Protein AF-A0AA88YDP8-F1 (afdb_monomer_lite)

Sequence (124 aa):
MATCLLRDKLFFCREWTFSKINHCLESRPSSKTCGALIMGGPGCGKTAVCSELVWPTASQGKQKSLRKRLLSYHFCQAHDLESLSLSNFVLRLVDQLSRSDLITGYEDKINTPELRKLRPSRRD

Foldseek 3Di:
DDDDPLALPDDDDVLVVLVVQVVVCVCCVVDPDNHDDDDDDPPPCPVVLVNCLCHPNDPDGSSVVSNLVDQADADQDPPDVLSVDPLSVVVRSLVSNLVRPVDPCSVVVCPPPVNVVVPPDPPD

Organism: Pinctada imbricata (NCBI:txid66713)

Radius of gyration: 16.62 Å; chains: 1; bounding box: 43×32×37 Å

InterPro domains:
  IPR027417 P-loop containing nucleoside triphosphate hydrolase [G3DSA:3.40.50.300] (11-118)
  IPR056884 Nephrocystin 3-like, N-terminal [PF24883] (30-101)

Structure (mmCIF, N/CA/C/O backbone):
data_AF-A0AA88YDP8-F1
#
_entry.id   AF-A0AA88YDP8-F1
#
loop_
_atom_site.group_PDB
_atom_site.id
_atom_site.type_symbol
_atom_site.label_atom_id
_atom_site.label_alt_id
_atom_site.label_comp_id
_atom_site.label_asym_id
_atom_site.label_entity_id
_atom_site.label_seq_id
_atom_site.pdbx_PDB_ins_code
_atom_site.Cartn_x
_atom_site.Cartn_y
_atom_site.Cartn_z
_atom_site.occupancy
_atom_site.B_iso_or_equiv
_atom_site.auth_seq_id
_atom_site.auth_comp_id
_atom_site.auth_asym_id
_atom_site.auth_atom_id
_atom_site.pdbx_PDB_model_num
ATOM 1 N N . MET A 1 1 ? -11.124 -8.153 -2.810 1.00 53.44 1 MET A N 1
ATOM 2 C CA . MET A 1 1 ? -10.073 -7.145 -2.521 1.00 53.44 1 MET A CA 1
ATOM 3 C C . MET A 1 1 ? -9.593 -6.593 -3.854 1.00 53.44 1 MET A C 1
ATOM 5 O O . MET A 1 1 ? -9.329 -7.408 -4.724 1.00 53.44 1 MET A O 1
ATOM 9 N N . ALA A 1 2 ? -9.511 -5.270 -4.050 1.00 57.22 2 ALA A N 1
ATOM 10 C CA . ALA A 1 2 ? -8.970 -4.716 -5.300 1.00 57.22 2 ALA A CA 1
ATOM 11 C C . ALA A 1 2 ? -7.492 -5.102 -5.432 1.00 57.22 2 ALA A C 1
ATOM 13 O O . ALA A 1 2 ? -6.638 -4.599 -4.700 1.00 57.22 2 ALA A O 1
ATOM 14 N N . THR A 1 3 ? -7.194 -6.018 -6.345 1.00 70.81 3 THR A N 1
ATOM 15 C CA . THR A 1 3 ? -5.831 -6.440 -6.663 1.00 70.81 3 THR A CA 1
ATOM 16 C C . THR A 1 3 ? -5.239 -5.479 -7.682 1.00 70.81 3 THR A C 1
ATOM 18 O O . THR A 1 3 ? -5.819 -5.279 -8.745 1.00 70.81 3 THR A O 1
ATOM 21 N N . CYS A 1 4 ? -4.093 -4.869 -7.379 1.00 80.81 4 CYS A N 1
ATOM 22 C CA . CYS A 1 4 ? -3.359 -4.089 -8.373 1.00 80.81 4 CYS A CA 1
ATOM 23 C C . CYS A 1 4 ? -2.751 -5.038 -9.416 1.00 80.81 4 CYS A C 1
ATOM 25 O O . CYS A 1 4 ? -2.157 -6.047 -9.042 1.00 80.81 4 CYS A O 1
ATOM 27 N N . LEU A 1 5 ? -2.819 -4.692 -10.706 1.00 86.00 5 LEU A N 1
ATOM 28 C CA . LEU A 1 5 ? -2.184 -5.462 -11.793 1.00 86.00 5 LEU A CA 1
ATOM 29 C C . LEU A 1 5 ? -0.654 -5.582 -11.647 1.00 86.00 5 LEU A C 1
ATOM 31 O O . LEU A 1 5 ? -0.026 -6.430 -12.275 1.00 86.00 5 LEU A O 1
ATOM 35 N N . LEU A 1 6 ? -0.053 -4.716 -10.827 1.00 89.94 6 LEU A N 1
ATOM 36 C CA . LEU A 1 6 ? 1.380 -4.687 -10.534 1.00 89.94 6 LEU A CA 1
ATOM 37 C C . LEU A 1 6 ? 1.756 -5.503 -9.292 1.00 89.94 6 LEU A C 1
ATOM 39 O O . LEU A 1 6 ? 2.909 -5.463 -8.864 1.00 89.94 6 LEU A O 1
ATOM 43 N N . ARG A 1 7 ? 0.803 -6.216 -8.687 1.00 90.00 7 ARG A N 1
ATOM 44 C CA . ARG A 1 7 ? 1.095 -7.114 -7.574 1.00 90.00 7 ARG A CA 1
ATOM 45 C C . ARG A 1 7 ? 2.074 -8.200 -8.034 1.00 90.00 7 ARG A C 1
ATOM 47 O O . ARG A 1 7 ? 1.959 -8.710 -9.146 1.00 90.00 7 ARG A O 1
ATOM 54 N N . ASP A 1 8 ? 3.050 -8.499 -7.181 1.00 88.38 8 ASP A N 1
ATOM 55 C CA . ASP A 1 8 ? 4.107 -9.496 -7.405 1.00 88.38 8 ASP A CA 1
ATOM 56 C C . ASP A 1 8 ? 5.013 -9.210 -8.625 1.00 88.38 8 ASP A C 1
ATOM 58 O O . ASP A 1 8 ? 5.821 -10.049 -9.028 1.00 88.38 8 ASP A O 1
ATOM 62 N N . LYS A 1 9 ? 4.924 -8.010 -9.217 1.00 91.62 9 LYS A N 1
ATOM 63 C CA . LYS A 1 9 ? 5.871 -7.547 -10.236 1.00 91.62 9 LYS A CA 1
ATOM 64 C C . LYS A 1 9 ? 7.096 -6.952 -9.558 1.00 91.62 9 LYS A C 1
ATOM 66 O O . LYS A 1 9 ? 6.965 -6.120 -8.667 1.00 91.62 9 LYS A O 1
ATOM 71 N N . LEU A 1 10 ? 8.278 -7.354 -10.023 1.00 91.44 10 LEU A N 1
ATOM 72 C CA . LEU A 1 10 ? 9.544 -6.852 -9.498 1.00 91.44 10 LEU A CA 1
ATOM 73 C C . LEU A 1 10 ? 9.641 -5.328 -9.653 1.00 91.44 10 LEU A C 1
ATOM 75 O O . LEU A 1 10 ? 9.286 -4.769 -10.696 1.00 91.44 10 LEU A O 1
ATOM 79 N N . PHE A 1 11 ? 10.153 -4.673 -8.615 1.00 92.31 11 PHE A N 1
ATOM 80 C CA . PHE A 1 11 ? 10.351 -3.230 -8.559 1.00 92.31 11 PHE A CA 1
ATOM 81 C C . PHE A 1 1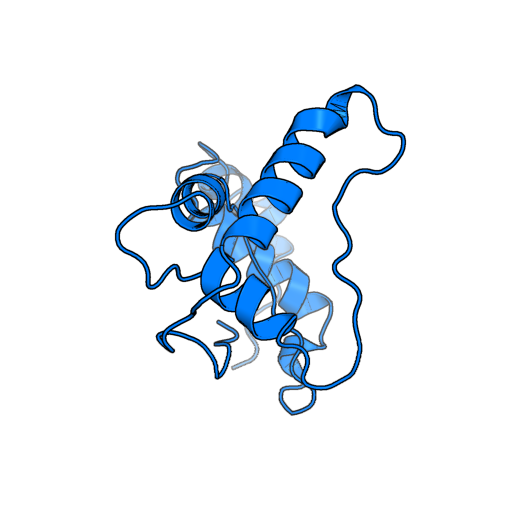1 ? 11.839 -2.906 -8.388 1.00 92.31 11 PHE A C 1
ATOM 83 O O . PHE A 1 11 ? 12.497 -3.468 -7.518 1.00 92.31 11 PHE A O 1
ATOM 90 N N . PHE A 1 12 ? 12.372 -1.987 -9.201 1.00 89.81 12 PHE A N 1
ATOM 91 C CA . PHE A 1 12 ? 13.812 -1.716 -9.266 1.00 89.81 12 PHE A CA 1
ATOM 92 C C . PHE A 1 12 ? 14.152 -0.219 -9.263 1.00 89.81 12 PHE A C 1
ATOM 94 O O . PHE A 1 12 ? 13.381 0.613 -9.754 1.00 89.81 12 PHE A O 1
ATOM 101 N N . CYS A 1 13 ? 15.363 0.098 -8.791 1.00 86.06 13 CYS A N 1
ATOM 102 C CA . CYS A 1 13 ? 16.105 1.351 -9.015 1.00 86.06 13 CYS A CA 1
ATOM 103 C C . CYS A 1 13 ? 15.472 2.627 -8.432 1.00 86.06 13 CYS A C 1
ATOM 105 O O . CYS A 1 13 ? 15.863 3.745 -8.783 1.00 86.06 13 CYS A O 1
ATOM 107 N N . ARG A 1 14 ? 14.457 2.500 -7.577 1.00 91.56 14 ARG A N 1
ATOM 108 C CA . ARG A 1 14 ? 13.696 3.634 -7.022 1.00 91.56 14 ARG A CA 1
ATOM 109 C C . ARG A 1 14 ? 13.531 3.565 -5.514 1.00 91.56 14 ARG A C 1
ATOM 111 O O . ARG A 1 14 ? 12.645 4.209 -4.951 1.00 91.56 14 ARG A O 1
ATOM 118 N N . GLU A 1 15 ? 14.421 2.838 -4.856 1.00 88.81 15 GLU A N 1
ATOM 119 C CA . GLU A 1 15 ? 14.438 2.596 -3.416 1.00 88.81 15 GLU A CA 1
ATOM 120 C C . GLU A 1 15 ? 14.518 3.910 -2.622 1.00 88.81 15 GLU A C 1
ATOM 122 O O . GLU A 1 15 ? 13.900 4.045 -1.564 1.00 88.81 15 GLU A O 1
ATOM 127 N N . TRP A 1 16 ? 15.193 4.924 -3.181 1.00 92.88 16 TRP A N 1
ATOM 128 C CA . TRP A 1 16 ? 15.256 6.282 -2.625 1.00 92.88 16 TRP A CA 1
ATOM 129 C C . TRP A 1 16 ? 13.868 6.887 -2.361 1.00 92.88 16 TRP A C 1
ATOM 131 O O . TRP A 1 16 ? 13.707 7.688 -1.436 1.00 92.88 16 TRP A O 1
ATOM 141 N N . THR A 1 17 ? 12.855 6.498 -3.142 1.00 95.06 17 THR A N 1
ATOM 142 C CA . THR A 1 17 ? 11.484 7.003 -3.000 1.00 95.06 17 THR A CA 1
ATOM 143 C C . THR A 1 17 ? 10.898 6.587 -1.654 1.00 95.06 17 THR A C 1
ATOM 145 O O . THR A 1 17 ? 10.296 7.408 -0.964 1.00 95.06 17 THR A O 1
ATOM 148 N N . PHE A 1 18 ? 11.145 5.348 -1.220 1.00 94.69 18 PHE A N 1
ATOM 149 C CA . PHE A 1 18 ? 10.684 4.855 0.080 1.00 94.69 18 PHE A CA 1
ATOM 150 C C . PHE A 1 18 ? 11.384 5.555 1.242 1.00 94.69 18 PHE A C 1
ATOM 152 O O . PHE A 1 18 ? 10.753 5.818 2.264 1.00 94.69 18 PHE A O 1
ATOM 159 N N . SER A 1 19 ? 12.658 5.924 1.083 1.00 93.69 19 SER A N 1
ATOM 160 C CA . SER A 1 19 ? 13.359 6.750 2.071 1.00 93.69 19 SER A CA 1
ATOM 161 C C . SER A 1 19 ? 12.697 8.121 2.230 1.00 93.69 19 SER A C 1
ATOM 163 O O . SER A 1 19 ? 12.486 8.558 3.362 1.00 93.69 19 SER A O 1
ATOM 165 N N . LYS A 1 20 ? 12.295 8.772 1.126 1.00 93.75 20 LYS A N 1
ATOM 166 C CA . LYS A 1 20 ? 11.573 10.056 1.186 1.00 93.75 20 LYS A CA 1
ATOM 167 C C . LYS A 1 20 ? 10.176 9.921 1.787 1.00 93.75 20 LYS A C 1
ATOM 169 O O . LYS A 1 20 ? 9.800 10.757 2.603 1.00 93.75 20 LYS A O 1
ATOM 174 N N . ILE A 1 21 ? 9.431 8.873 1.427 1.00 93.25 21 ILE A N 1
ATOM 175 C CA . ILE A 1 21 ? 8.114 8.593 2.023 1.00 93.25 21 ILE A CA 1
ATOM 176 C C . ILE A 1 21 ? 8.260 8.413 3.533 1.00 93.25 21 ILE A C 1
ATOM 178 O O . ILE A 1 21 ? 7.558 9.069 4.295 1.00 93.25 21 ILE A O 1
ATOM 182 N N . ASN A 1 22 ? 9.209 7.581 3.972 1.00 92.25 22 ASN A N 1
ATOM 183 C CA . ASN A 1 22 ? 9.449 7.367 5.394 1.00 92.25 22 ASN A CA 1
ATOM 184 C C . ASN A 1 22 ? 9.809 8.676 6.104 1.00 92.25 22 ASN A C 1
ATOM 186 O O . ASN A 1 22 ? 9.222 8.982 7.131 1.00 92.25 22 ASN A O 1
ATOM 190 N N . HIS A 1 23 ? 10.715 9.477 5.539 1.00 91.56 23 HIS A N 1
ATOM 191 C CA . HIS A 1 23 ? 11.075 10.773 6.114 1.00 91.56 23 HIS A CA 1
ATOM 192 C C . HIS A 1 23 ? 9.866 11.713 6.247 1.00 91.56 23 HIS A C 1
ATOM 194 O O . HIS A 1 23 ? 9.654 12.284 7.312 1.00 91.56 23 HIS A O 1
ATOM 200 N N . CYS A 1 24 ? 9.035 11.814 5.205 1.00 89.81 24 CYS A N 1
ATOM 201 C CA . CYS A 1 24 ? 7.825 12.635 5.223 1.00 89.81 24 CYS A CA 1
ATOM 202 C C . CYS A 1 24 ? 6.841 12.186 6.318 1.00 89.81 24 CYS A C 1
ATOM 204 O O . CYS A 1 24 ? 6.325 13.018 7.064 1.00 89.81 24 CYS A O 1
ATOM 206 N N . LEU A 1 25 ? 6.635 10.873 6.469 1.00 88.81 25 LEU A N 1
ATOM 207 C CA . LEU A 1 25 ? 5.746 10.315 7.492 1.00 88.81 25 LEU A CA 1
ATOM 208 C C . LEU A 1 25 ? 6.285 10.503 8.919 1.00 88.81 25 LEU A C 1
ATOM 210 O O . LEU A 1 25 ? 5.494 10.744 9.827 1.00 88.81 25 LEU A O 1
ATOM 214 N N . GLU A 1 26 ? 7.604 10.442 9.120 1.00 88.00 26 GLU A N 1
ATOM 215 C CA . GLU A 1 26 ? 8.233 10.706 10.424 1.00 88.00 26 GLU A CA 1
ATOM 216 C C . GLU A 1 26 ? 8.229 12.196 10.791 1.00 88.00 26 GLU A C 1
ATOM 218 O O . GLU A 1 26 ? 8.058 12.544 11.955 1.00 88.00 26 GLU A O 1
ATOM 223 N N . SER A 1 27 ? 8.336 13.098 9.810 1.00 84.75 27 SER A N 1
ATOM 224 C CA . SER A 1 27 ? 8.245 14.552 10.032 1.00 84.75 27 SER A CA 1
ATOM 225 C C . SER A 1 27 ? 6.829 15.059 10.342 1.00 84.75 27 SER A C 1
ATOM 227 O O . SER A 1 27 ? 6.611 16.257 10.503 1.00 84.75 27 SER A O 1
ATOM 229 N N . ARG A 1 28 ? 5.836 14.167 10.437 1.00 74.19 28 ARG A N 1
ATOM 230 C CA . ARG A 1 28 ? 4.430 14.535 10.646 1.00 74.19 28 ARG A CA 1
ATOM 231 C C . ARG A 1 28 ? 4.156 15.397 11.894 1.00 74.19 28 ARG A C 1
ATOM 233 O O . ARG A 1 28 ? 3.314 16.281 11.762 1.00 74.19 28 ARG A O 1
ATOM 240 N N . PRO A 1 29 ? 4.817 15.228 13.060 1.00 69.25 29 PRO A N 1
ATOM 241 C CA . PRO A 1 29 ? 4.536 16.050 14.243 1.00 69.25 29 PRO A CA 1
ATOM 242 C C . PRO A 1 29 ? 4.761 17.556 14.035 1.00 69.25 29 PRO A C 1
ATOM 244 O O . PRO A 1 29 ? 4.192 18.358 14.768 1.00 69.25 29 PRO A O 1
ATOM 247 N N . SER A 1 30 ? 5.568 17.949 13.042 1.00 70.31 30 SER A N 1
ATOM 248 C CA . SER A 1 30 ? 5.894 19.347 12.736 1.00 70.31 30 SER A CA 1
ATOM 249 C C . SER A 1 30 ? 5.207 19.892 11.476 1.00 70.31 30 SER A C 1
ATOM 251 O O . SER A 1 30 ? 5.379 21.067 11.147 1.00 70.31 30 SER A O 1
ATOM 253 N N . SER A 1 31 ? 4.416 19.079 10.764 1.00 70.56 31 SER A N 1
ATOM 254 C CA . SER A 1 31 ? 3.779 19.462 9.498 1.00 70.56 31 SER A CA 1
ATOM 255 C C . SER A 1 31 ? 2.285 19.752 9.655 1.00 70.56 31 SER A C 1
ATOM 257 O O . SER A 1 31 ? 1.551 19.011 10.303 1.00 70.56 31 SER A O 1
ATOM 259 N N . LYS A 1 32 ? 1.797 20.793 8.964 1.00 69.75 32 LYS A N 1
ATOM 260 C CA . LYS A 1 32 ? 0.357 21.106 8.851 1.00 69.75 32 LYS A CA 1
ATOM 261 C C . LYS A 1 32 ? -0.415 20.102 7.980 1.00 69.75 32 LYS A C 1
ATOM 263 O O . LYS A 1 32 ? -1.642 20.125 7.967 1.00 69.75 32 LYS A O 1
ATOM 268 N N . THR A 1 33 ? 0.279 19.249 7.224 1.00 70.25 33 THR A N 1
ATOM 269 C CA . THR A 1 33 ? -0.330 18.262 6.319 1.00 70.25 33 THR A CA 1
ATOM 270 C C . THR A 1 33 ? -0.200 16.848 6.879 1.00 70.25 33 THR A C 1
ATOM 272 O O . THR A 1 33 ? 0.860 16.430 7.332 1.00 70.25 33 THR A O 1
ATOM 275 N N . CYS A 1 34 ? -1.296 16.086 6.838 1.00 72.62 34 CYS A N 1
ATOM 276 C CA . CYS A 1 34 ? -1.384 14.748 7.433 1.00 72.62 34 CYS A CA 1
ATOM 277 C C . CYS A 1 34 ? -0.997 13.591 6.488 1.00 72.62 34 CYS A C 1
ATOM 279 O O . CYS A 1 34 ? -1.412 12.458 6.728 1.00 72.62 34 CYS A O 1
ATOM 281 N N . GLY A 1 35 ? -0.207 13.825 5.434 1.00 84.94 35 GLY A N 1
ATOM 282 C CA . GLY A 1 35 ? 0.164 12.761 4.497 1.00 84.94 35 GLY A CA 1
ATOM 283 C C . GLY A 1 35 ? 1.203 13.160 3.451 1.00 84.94 35 GLY A C 1
ATOM 284 O O . GLY A 1 35 ? 1.640 14.305 3.397 1.00 84.94 35 GLY A O 1
ATOM 285 N N . ALA A 1 36 ? 1.576 12.192 2.612 1.00 89.12 36 ALA A N 1
ATOM 286 C CA . ALA A 1 36 ? 2.509 12.365 1.502 1.00 89.12 36 ALA A CA 1
ATOM 287 C C . ALA A 1 36 ? 1.776 12.233 0.158 1.00 89.12 36 ALA A C 1
ATOM 289 O O . ALA A 1 36 ? 1.005 11.292 -0.037 1.00 89.12 36 ALA A O 1
ATOM 290 N N . LEU A 1 37 ? 2.047 13.144 -0.782 1.00 91.56 37 LEU A N 1
ATOM 291 C CA . LEU A 1 37 ? 1.513 13.104 -2.146 1.00 91.56 37 LEU A CA 1
ATOM 292 C C . LEU A 1 37 ? 2.631 12.765 -3.139 1.00 91.56 37 LEU A C 1
ATOM 294 O O . LEU A 1 37 ? 3.641 13.462 -3.209 1.00 91.56 37 LEU A O 1
ATOM 298 N N . ILE A 1 38 ? 2.437 11.713 -3.936 1.00 93.44 38 ILE A N 1
ATOM 299 C CA . ILE A 1 38 ? 3.386 11.305 -4.979 1.00 93.44 38 ILE A CA 1
ATOM 300 C C . ILE A 1 38 ? 2.899 11.845 -6.326 1.00 93.44 38 ILE A C 1
ATOM 302 O O . ILE A 1 38 ? 1.903 11.370 -6.871 1.00 93.44 38 ILE A O 1
ATOM 306 N N . MET A 1 39 ? 3.623 12.817 -6.881 1.00 94.81 39 MET A N 1
ATOM 307 C CA . MET A 1 39 ? 3.328 13.423 -8.185 1.00 94.81 39 MET A CA 1
ATOM 308 C C . MET A 1 39 ? 4.354 13.021 -9.248 1.00 94.81 39 MET A C 1
ATOM 310 O O . MET A 1 39 ? 5.489 12.662 -8.944 1.00 94.81 39 MET A O 1
ATOM 314 N N . GLY A 1 40 ? 3.947 13.084 -10.516 1.00 94.69 40 GLY A N 1
ATOM 315 C CA . GLY A 1 40 ? 4.802 12.804 -11.669 1.00 94.69 40 GLY A CA 1
ATOM 316 C C . GLY A 1 40 ? 3.988 12.512 -12.929 1.00 94.69 40 GLY A C 1
ATOM 317 O O . GLY A 1 40 ? 2.788 12.238 -12.844 1.00 94.69 40 GLY A O 1
ATOM 318 N N . GLY A 1 41 ? 4.642 12.536 -14.092 1.00 96.50 41 GLY A N 1
ATOM 319 C CA . GLY A 1 41 ? 3.998 12.325 -15.393 1.00 96.50 41 GLY A CA 1
ATOM 320 C C . GLY A 1 41 ? 3.319 10.952 -15.568 1.00 96.50 41 GLY A C 1
ATOM 321 O O . GLY A 1 41 ? 3.491 10.044 -14.744 1.00 96.50 41 GLY A O 1
ATOM 322 N N . PRO A 1 42 ? 2.511 10.768 -16.623 1.00 95.00 42 PRO A N 1
ATOM 323 C CA . PRO A 1 42 ? 1.947 9.462 -16.963 1.00 95.00 42 PRO A CA 1
ATOM 324 C C . PRO A 1 42 ? 3.066 8.431 -17.190 1.00 95.00 42 PRO A C 1
ATOM 326 O O . PRO A 1 42 ? 4.161 8.776 -17.619 1.00 95.00 42 PRO A O 1
ATOM 329 N N . GLY A 1 43 ? 2.832 7.168 -16.824 1.00 92.00 43 GLY A N 1
ATOM 330 C CA . GLY A 1 43 ? 3.819 6.090 -17.006 1.00 92.00 43 GLY A CA 1
ATOM 331 C C . GLY A 1 43 ? 5.049 6.146 -16.089 1.00 92.00 43 GLY A C 1
ATOM 332 O O . GLY A 1 43 ? 5.814 5.190 -16.046 1.00 92.00 43 GLY A O 1
ATOM 333 N N . CYS A 1 44 ? 5.226 7.187 -15.268 1.00 94.00 44 CYS A N 1
ATOM 334 C CA . CYS A 1 44 ? 6.408 7.294 -14.412 1.00 94.00 44 CYS A CA 1
ATOM 335 C C . CYS A 1 44 ? 6.411 6.335 -13.207 1.00 94.00 44 CYS A C 1
ATOM 337 O O . CYS A 1 44 ? 7.260 6.487 -12.346 1.00 94.00 44 CYS A O 1
ATOM 339 N N . GLY A 1 45 ? 5.493 5.371 -13.093 1.00 93.31 45 GLY A N 1
ATOM 340 C CA . GLY A 1 45 ? 5.562 4.326 -12.061 1.00 93.31 45 GLY A CA 1
ATOM 341 C C . GLY A 1 45 ? 5.036 4.700 -10.668 1.00 93.31 45 GLY A C 1
ATOM 342 O O . GLY A 1 45 ? 5.345 4.002 -9.709 1.00 93.31 45 GLY A O 1
ATOM 343 N N . LYS A 1 46 ? 4.216 5.751 -10.523 1.00 95.00 46 LYS A N 1
ATOM 344 C CA . LYS A 1 46 ? 3.590 6.123 -9.230 1.00 95.00 46 LYS A CA 1
ATOM 345 C C . LYS A 1 46 ? 2.830 4.953 -8.595 1.00 95.00 46 LYS A C 1
ATOM 347 O O . LYS A 1 46 ? 3.058 4.607 -7.443 1.00 95.00 46 LYS A O 1
ATOM 352 N N . THR A 1 47 ? 1.976 4.297 -9.380 1.00 93.75 47 THR A N 1
ATOM 353 C CA . THR A 1 47 ? 1.208 3.128 -8.931 1.00 93.75 47 THR A CA 1
ATOM 354 C C . THR A 1 47 ? 2.112 1.938 -8.621 1.00 93.75 47 THR A C 1
ATOM 356 O O . THR A 1 47 ? 1.817 1.193 -7.696 1.00 93.75 47 THR A O 1
ATOM 359 N N . ALA A 1 48 ? 3.236 1.786 -9.332 1.00 94.56 48 ALA A N 1
ATOM 360 C CA . ALA A 1 48 ? 4.220 0.743 -9.046 1.00 94.56 48 ALA A CA 1
ATOM 361 C C . ALA A 1 48 ? 4.874 0.950 -7.672 1.00 94.56 48 ALA A C 1
ATOM 363 O O . ALA A 1 48 ? 4.976 -0.002 -6.908 1.00 94.56 48 ALA A O 1
ATOM 364 N N . VAL A 1 49 ? 5.218 2.196 -7.316 1.00 95.06 49 VAL A N 1
ATOM 365 C CA . VAL A 1 49 ? 5.718 2.546 -5.972 1.00 95.06 49 VAL A CA 1
ATOM 366 C C . VAL A 1 49 ? 4.691 2.183 -4.897 1.00 95.06 49 VAL A C 1
ATOM 368 O O . VAL A 1 49 ? 5.045 1.561 -3.900 1.00 95.06 49 VAL A O 1
ATOM 371 N N . CYS A 1 50 ? 3.416 2.541 -5.091 1.00 94.69 50 CYS A N 1
ATOM 372 C CA . CYS A 1 50 ? 2.360 2.188 -4.138 1.00 94.69 50 CYS A CA 1
ATOM 373 C C . CYS A 1 50 ? 2.147 0.668 -4.049 1.00 94.69 50 CYS A C 1
ATOM 375 O O . CYS A 1 50 ? 1.976 0.149 -2.953 1.00 94.69 50 CYS A O 1
ATOM 377 N N . SER A 1 51 ? 2.188 -0.047 -5.177 1.00 95.00 51 SER A N 1
ATOM 378 C CA . SER A 1 51 ? 2.083 -1.511 -5.215 1.00 95.00 51 SER A CA 1
ATOM 379 C C . SER A 1 51 ? 3.215 -2.169 -4.427 1.00 95.00 51 SER A C 1
ATOM 381 O O . SER A 1 51 ? 2.941 -2.991 -3.563 1.00 95.00 51 SER A O 1
ATOM 383 N N . GLU A 1 52 ? 4.461 -1.739 -4.637 1.00 95.25 52 GLU A N 1
ATOM 384 C CA . GLU A 1 52 ? 5.633 -2.235 -3.899 1.00 95.25 52 GLU A CA 1
ATOM 385 C C . GLU A 1 52 ? 5.573 -1.880 -2.400 1.00 95.25 52 GLU A C 1
ATOM 387 O O . GLU A 1 52 ? 6.072 -2.623 -1.562 1.00 95.25 52 GLU A O 1
ATOM 392 N N . LEU A 1 53 ? 4.926 -0.775 -2.012 1.00 94.50 53 LEU A N 1
ATOM 393 C CA . LEU A 1 53 ? 4.711 -0.446 -0.597 1.00 94.50 53 LEU A CA 1
ATOM 394 C C . LEU A 1 53 ? 3.700 -1.393 0.076 1.00 94.50 53 LEU A C 1
ATOM 396 O O . LEU A 1 53 ? 3.842 -1.703 1.260 1.00 94.50 53 LEU A O 1
ATOM 400 N N . VAL A 1 54 ? 2.688 -1.854 -0.666 1.00 94.69 54 VAL A N 1
ATOM 401 C CA . VAL A 1 54 ? 1.645 -2.776 -0.177 1.00 94.69 54 VAL A CA 1
ATOM 402 C C . VAL A 1 54 ? 2.094 -4.238 -0.242 1.00 94.69 54 VAL A C 1
ATOM 404 O O . VAL A 1 54 ? 1.822 -5.017 0.674 1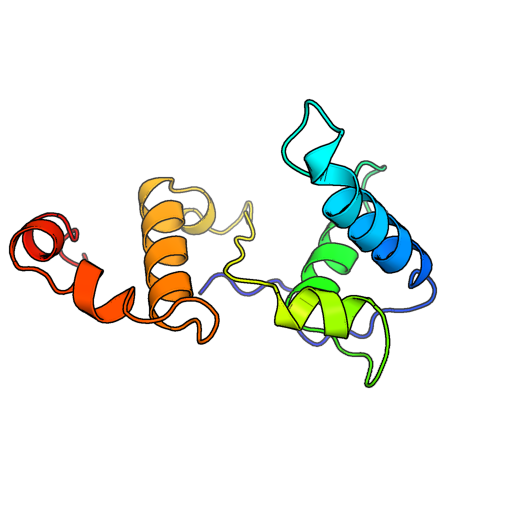.00 94.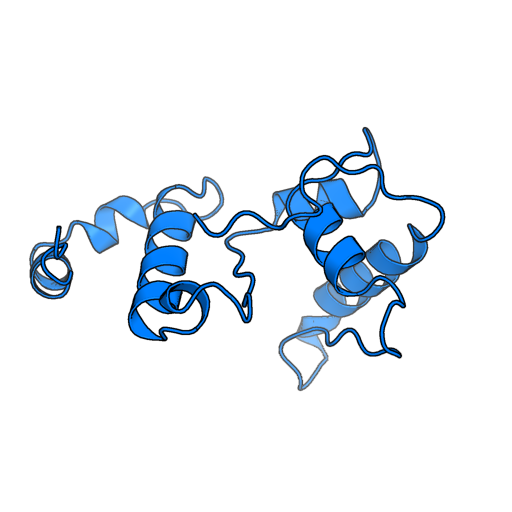69 54 VAL A O 1
ATOM 407 N N . TRP A 1 55 ? 2.807 -4.617 -1.295 1.00 94.62 55 TRP A N 1
ATOM 408 C CA . TRP A 1 55 ? 3.333 -5.962 -1.508 1.00 94.62 55 TRP A CA 1
ATOM 409 C C . TRP A 1 55 ? 4.811 -5.874 -1.899 1.00 94.62 55 TRP A C 1
ATOM 411 O O . TRP A 1 55 ? 5.131 -5.986 -3.080 1.00 94.62 55 TRP A O 1
ATOM 421 N N . PRO A 1 56 ? 5.711 -5.649 -0.922 1.00 94.25 56 PRO A N 1
ATOM 422 C CA . PRO A 1 56 ? 7.135 -5.542 -1.201 1.00 94.25 56 PRO A CA 1
ATOM 423 C C . PRO A 1 56 ? 7.675 -6.825 -1.824 1.00 94.25 56 PRO A C 1
ATOM 425 O O . PRO A 1 56 ? 7.529 -7.903 -1.242 1.00 94.25 56 PRO A O 1
ATOM 428 N N . THR A 1 57 ? 8.331 -6.697 -2.972 1.00 92.94 57 THR A N 1
ATOM 429 C CA . THR A 1 57 ? 9.011 -7.807 -3.651 1.00 92.94 57 THR A CA 1
ATOM 430 C C . THR A 1 57 ? 10.454 -7.966 -3.177 1.00 92.94 57 THR A C 1
ATOM 432 O O . THR A 1 57 ? 10.998 -9.071 -3.192 1.00 92.94 57 THR A O 1
ATOM 435 N N . ALA A 1 58 ? 11.075 -6.892 -2.682 1.00 87.44 58 ALA A N 1
ATOM 436 C CA . ALA A 1 58 ? 12.425 -6.957 -2.131 1.00 87.44 58 ALA A CA 1
ATOM 437 C C . ALA A 1 58 ? 12.475 -7.633 -0.746 1.00 87.44 58 ALA A C 1
ATOM 439 O O . ALA A 1 58 ? 11.646 -7.394 0.140 1.00 87.44 58 ALA A O 1
ATOM 440 N N . SER A 1 59 ? 13.524 -8.427 -0.507 1.00 84.81 59 SER A N 1
ATOM 441 C CA . SER A 1 59 ? 13.742 -9.113 0.775 1.00 84.81 59 SER A CA 1
ATOM 442 C C . SER A 1 59 ? 14.062 -8.149 1.928 1.00 84.81 59 SER A C 1
ATOM 444 O O . SER A 1 59 ? 13.701 -8.427 3.079 1.00 84.81 59 SER A O 1
ATOM 446 N N . GLN A 1 60 ? 14.690 -7.011 1.619 1.00 85.06 60 GLN A N 1
ATOM 447 C CA . GLN A 1 60 ? 15.117 -5.962 2.545 1.00 85.06 60 GLN A CA 1
ATOM 448 C C . GLN A 1 60 ? 14.832 -4.571 1.962 1.00 85.06 60 GLN A C 1
ATOM 450 O O . GLN A 1 60 ? 14.686 -4.413 0.753 1.00 85.06 60 GLN A O 1
ATOM 455 N N . GLY A 1 61 ? 14.768 -3.552 2.824 1.00 89.19 61 GLY A N 1
ATOM 456 C CA . GLY A 1 61 ? 14.622 -2.154 2.409 1.00 89.19 61 GLY A CA 1
ATOM 457 C C . GLY A 1 61 ? 13.560 -1.372 3.181 1.00 89.19 61 GLY A C 1
ATOM 458 O O . GLY A 1 61 ? 12.818 -1.907 4.013 1.00 89.19 61 GLY A O 1
ATOM 459 N N . LYS A 1 62 ? 13.486 -0.063 2.908 1.00 92.25 62 LYS A N 1
ATOM 460 C CA . LYS A 1 62 ? 12.544 0.849 3.579 1.00 92.25 62 LYS A CA 1
ATOM 461 C C . LYS A 1 62 ? 11.086 0.519 3.246 1.00 92.25 62 LYS A C 1
ATOM 463 O O . LYS A 1 62 ? 10.244 0.664 4.126 1.00 92.25 62 LYS A O 1
ATOM 468 N N . GLN A 1 63 ? 10.795 -0.003 2.053 1.00 92.94 63 GLN A N 1
ATOM 469 C CA . GLN A 1 63 ? 9.459 -0.467 1.660 1.00 92.94 63 GLN A CA 1
ATOM 470 C C . GLN A 1 63 ? 8.915 -1.557 2.590 1.00 92.94 63 GLN A C 1
ATOM 472 O O . GLN A 1 63 ? 7.754 -1.506 2.983 1.00 92.94 63 GLN A O 1
ATOM 477 N N . LYS A 1 64 ? 9.764 -2.487 3.045 1.00 93.00 64 LYS A N 1
ATOM 478 C CA . LYS A 1 64 ? 9.355 -3.554 3.967 1.00 93.00 64 LYS A CA 1
ATOM 479 C C . LYS A 1 64 ? 9.066 -3.014 5.366 1.00 93.00 64 LYS A C 1
ATOM 481 O O . LYS A 1 64 ? 8.113 -3.445 6.006 1.00 93.00 64 LYS A O 1
ATOM 486 N N . SER A 1 65 ? 9.857 -2.043 5.827 1.00 93.62 65 SER A N 1
ATOM 487 C CA . SER A 1 65 ? 9.593 -1.337 7.089 1.00 93.62 65 SER A CA 1
ATOM 488 C C . SER A 1 65 ? 8.277 -0.552 7.034 1.00 93.62 65 SER A C 1
ATOM 490 O O . SER A 1 65 ? 7.448 -0.663 7.933 1.00 93.62 65 SER A O 1
ATOM 492 N N . L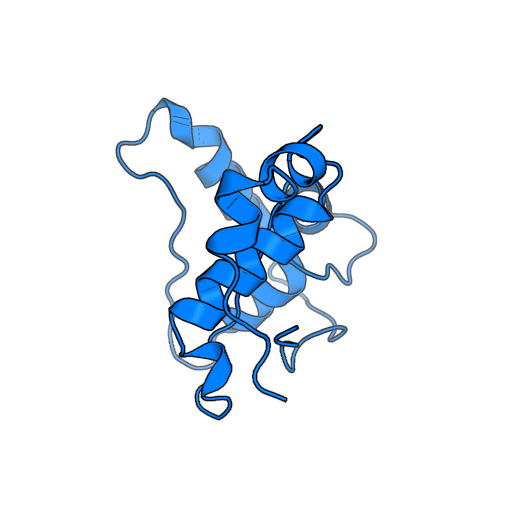EU A 1 66 ? 8.042 0.179 5.939 1.00 93.94 66 LEU A N 1
ATOM 493 C CA . LEU A 1 66 ? 6.790 0.901 5.705 1.00 93.94 66 LEU A CA 1
ATOM 494 C C . LEU A 1 66 ? 5.591 -0.054 5.657 1.00 93.94 66 LEU A C 1
ATOM 496 O O . LEU A 1 66 ? 4.576 0.212 6.296 1.00 93.94 66 LEU A O 1
ATOM 500 N N . ARG A 1 67 ? 5.727 -1.205 4.986 1.00 94.50 67 ARG A N 1
ATOM 501 C CA . ARG A 1 67 ? 4.674 -2.225 4.910 1.00 94.50 67 ARG A CA 1
ATOM 502 C C . ARG A 1 67 ? 4.248 -2.755 6.278 1.00 94.50 67 ARG A C 1
ATOM 504 O O . ARG A 1 67 ? 3.062 -3.022 6.475 1.00 94.50 67 ARG A O 1
ATOM 511 N N . LYS A 1 68 ? 5.182 -2.888 7.225 1.00 93.69 68 LYS A N 1
ATOM 512 C CA . LYS A 1 68 ? 4.879 -3.307 8.606 1.00 93.69 68 LYS A CA 1
ATOM 513 C C . LYS A 1 68 ? 4.015 -2.304 9.368 1.00 93.69 68 LYS A C 1
ATOM 515 O O . LYS A 1 68 ? 3.474 -2.661 10.399 1.00 93.69 68 LYS A O 1
ATOM 520 N N . ARG A 1 69 ? 3.897 -1.066 8.885 1.00 93.25 69 ARG A N 1
ATOM 521 C CA . ARG A 1 69 ? 3.065 -0.005 9.473 1.00 93.25 69 ARG A CA 1
ATOM 522 C C . ARG A 1 69 ? 1.806 0.271 8.645 1.00 93.25 69 ARG A C 1
ATOM 524 O O . ARG A 1 69 ? 1.055 1.189 8.959 1.00 93.25 69 ARG A O 1
ATOM 531 N N . LEU A 1 70 ? 1.593 -0.487 7.568 1.00 94.06 70 LEU A N 1
ATOM 532 C CA . LEU A 1 70 ? 0.452 -0.325 6.679 1.00 94.06 70 LEU A CA 1
ATOM 533 C C . LEU A 1 70 ? -0.784 -0.989 7.289 1.00 94.06 70 LEU A C 1
ATOM 535 O O . LEU A 1 70 ? -0.842 -2.211 7.401 1.00 94.06 70 LEU A O 1
ATOM 539 N N . LEU A 1 71 ? -1.778 -0.165 7.609 1.00 94.44 71 LEU A N 1
ATOM 540 C CA . LEU A 1 71 ? -3.066 -0.592 8.153 1.00 94.44 71 LEU A CA 1
ATOM 541 C C . LEU A 1 71 ? -4.051 -1.042 7.074 1.00 94.44 71 LEU A C 1
ATOM 543 O O . LEU A 1 71 ? -4.779 -2.013 7.241 1.00 94.44 71 LEU A O 1
ATOM 547 N N . SER A 1 72 ? -4.107 -0.298 5.974 1.00 94.88 72 SER A N 1
ATOM 548 C CA . SER A 1 72 ? -5.031 -0.544 4.872 1.00 94.88 72 SER A CA 1
ATOM 549 C C . SER A 1 72 ? -4.564 0.176 3.610 1.00 94.88 72 SER A C 1
ATOM 551 O O . SER A 1 72 ? -3.752 1.102 3.666 1.00 94.88 72 SER A O 1
ATOM 553 N N . TYR A 1 73 ? -5.068 -0.263 2.462 1.00 95.06 73 TYR A N 1
ATOM 554 C CA . TYR A 1 73 ? -4.816 0.332 1.155 1.00 95.06 73 TYR A CA 1
ATOM 555 C C . TYR A 1 73 ? -6.069 0.258 0.280 1.00 95.06 73 TYR A C 1
ATOM 557 O O . TYR A 1 73 ? -6.955 -0.575 0.480 1.00 95.06 73 TYR A O 1
ATOM 565 N N . HIS A 1 74 ? -6.127 1.117 -0.735 1.00 94.38 74 HIS A N 1
ATOM 566 C CA . HIS A 1 74 ? -7.173 1.083 -1.751 1.00 94.38 74 HIS A CA 1
ATOM 567 C C . HIS A 1 74 ? -6.611 1.533 -3.095 1.00 94.38 74 HIS A C 1
ATOM 569 O O . HIS A 1 74 ? -5.970 2.578 -3.187 1.00 94.38 74 HIS A O 1
ATOM 575 N N . PHE A 1 75 ? -6.855 0.741 -4.135 1.00 93.19 75 PHE A N 1
ATOM 576 C CA . PHE A 1 75 ? -6.496 1.083 -5.507 1.00 93.19 75 PHE A CA 1
ATOM 577 C C . PHE A 1 75 ? -7.772 1.384 -6.287 1.00 93.19 75 PHE A C 1
ATOM 579 O O . PHE A 1 75 ? -8.576 0.480 -6.506 1.00 93.19 75 PHE A O 1
ATOM 586 N N . CYS A 1 76 ? -7.931 2.632 -6.728 1.00 90.75 76 CYS A N 1
ATOM 587 C CA . CYS A 1 76 ? -8.979 3.011 -7.671 1.00 90.75 76 CYS A CA 1
ATOM 588 C C . CYS A 1 76 ? -8.588 2.529 -9.070 1.00 90.75 76 CYS A C 1
ATOM 590 O O . CYS A 1 76 ? -7.532 2.904 -9.589 1.00 90.75 76 CYS A O 1
ATOM 592 N N . GLN A 1 77 ? -9.429 1.703 -9.678 1.00 88.81 77 GLN A N 1
ATOM 593 C CA . GLN A 1 77 ? -9.222 1.154 -11.010 1.00 88.81 77 GLN A CA 1
ATOM 594 C C . GLN A 1 77 ? -10.368 1.609 -11.904 1.00 88.81 77 GLN A C 1
ATOM 596 O O . GLN A 1 77 ? -11.532 1.358 -1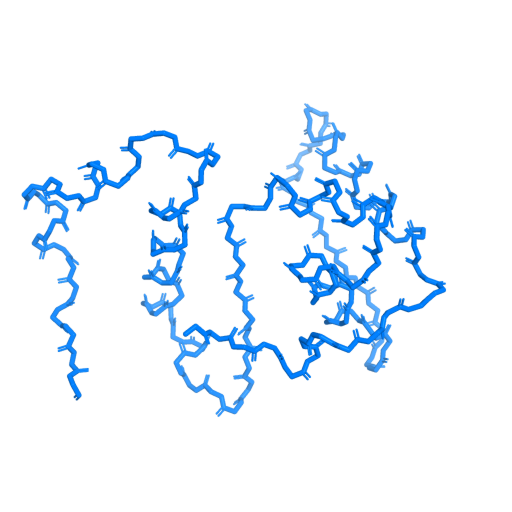1.618 1.00 88.81 77 GLN A O 1
ATOM 601 N N . ALA A 1 78 ? -10.038 2.278 -13.008 1.00 87.00 78 ALA A N 1
ATOM 602 C CA . ALA A 1 78 ? -11.042 2.861 -13.898 1.00 87.00 78 ALA A CA 1
ATOM 603 C C . ALA A 1 78 ? -12.009 1.822 -14.502 1.00 87.00 78 ALA A C 1
ATOM 605 O O . ALA A 1 78 ? -13.120 2.173 -14.874 1.00 87.00 78 ALA A O 1
ATOM 606 N N . HIS A 1 79 ? -11.590 0.556 -14.588 1.00 86.50 79 HIS A N 1
ATOM 607 C CA . HIS A 1 79 ? -12.378 -0.549 -15.137 1.00 86.50 79 HIS A CA 1
ATOM 608 C C . HIS A 1 79 ? -13.121 -1.374 -14.068 1.00 86.50 79 HIS A C 1
ATOM 610 O O . HIS A 1 79 ? -13.790 -2.339 -14.418 1.00 86.50 79 HIS A O 1
ATOM 616 N N . ASP A 1 80 ? -13.011 -1.019 -12.782 1.00 86.94 80 ASP A N 1
ATOM 617 C CA . ASP A 1 80 ? -13.724 -1.675 -11.679 1.00 86.94 80 ASP A CA 1
ATOM 618 C C . ASP A 1 80 ? -14.590 -0.637 -10.953 1.00 86.94 80 ASP A C 1
ATOM 620 O O . ASP A 1 80 ? -14.101 0.126 -10.114 1.00 86.94 80 ASP A O 1
ATOM 624 N N . LEU A 1 81 ? -15.890 -0.621 -11.265 1.00 86.19 81 LEU A N 1
ATOM 625 C CA . LEU A 1 81 ? -16.859 0.296 -10.657 1.00 86.19 81 LEU A CA 1
ATOM 626 C C . LEU A 1 81 ? -16.945 0.130 -9.132 1.00 86.19 81 LEU A C 1
ATOM 628 O O . LEU A 1 81 ? -17.191 1.110 -8.423 1.00 86.19 81 LEU A O 1
ATOM 632 N N . GLU A 1 82 ? -16.681 -1.065 -8.593 1.00 86.94 82 GLU A N 1
ATOM 633 C CA . GLU A 1 82 ? -16.657 -1.263 -7.144 1.00 86.94 82 GLU A CA 1
ATOM 634 C C . GLU A 1 82 ? -15.500 -0.521 -6.483 1.00 86.94 82 GLU A C 1
ATOM 636 O O . GLU A 1 82 ? -15.635 -0.049 -5.353 1.00 86.94 82 GLU A O 1
ATOM 641 N N . SER A 1 83 ? -14.359 -0.415 -7.169 1.00 87.19 83 SER A N 1
ATOM 642 C CA . SER A 1 83 ? -13.199 0.327 -6.671 1.00 87.19 83 SER A CA 1
ATOM 643 C C . SER A 1 83 ? -13.433 1.841 -6.635 1.00 87.19 83 SER A C 1
ATOM 645 O O . SER A 1 83 ? -12.728 2.550 -5.916 1.00 87.19 83 SER A O 1
ATOM 647 N N . LEU A 1 84 ? -14.428 2.332 -7.376 1.00 89.31 84 LEU A N 1
ATOM 648 C CA . LEU A 1 84 ? -14.819 3.742 -7.417 1.00 89.31 84 LEU A CA 1
ATOM 649 C C . LEU A 1 84 ? -15.978 4.057 -6.456 1.00 89.31 84 LEU A C 1
ATOM 651 O O . LEU A 1 84 ? -16.231 5.223 -6.158 1.00 89.31 84 LEU A O 1
ATOM 655 N N . SER A 1 85 ? -16.669 3.035 -5.943 1.00 91.31 85 SER A N 1
ATOM 656 C CA . SER A 1 85 ? -17.763 3.197 -4.984 1.00 91.31 85 SER A CA 1
ATOM 657 C C . SER A 1 85 ? -17.243 3.586 -3.601 1.00 91.31 85 SER A C 1
ATOM 659 O O . SER A 1 85 ? -16.466 2.859 -2.976 1.00 91.31 85 SER A O 1
ATOM 661 N N . LEU A 1 86 ? -17.737 4.713 -3.081 1.00 90.81 86 LEU A N 1
ATOM 662 C CA . LEU A 1 86 ? -17.394 5.203 -1.746 1.00 90.81 86 LEU A CA 1
ATOM 663 C C . LEU A 1 86 ? -17.783 4.202 -0.649 1.00 90.81 86 LEU A C 1
ATOM 665 O O . LEU A 1 86 ? -17.002 3.958 0.269 1.00 90.81 86 LEU A O 1
ATOM 669 N N . SER A 1 87 ? -18.968 3.595 -0.750 1.00 90.31 87 SER A N 1
ATOM 670 C CA . SER A 1 87 ? -19.424 2.597 0.222 1.00 90.31 87 SER A CA 1
ATOM 671 C C . SER A 1 87 ? -18.484 1.395 0.249 1.00 90.31 87 SER A C 1
ATOM 673 O O . SER A 1 87 ? -18.050 0.979 1.320 1.00 90.31 87 SER A O 1
ATOM 675 N N . ASN A 1 88 ? -18.089 0.887 -0.922 1.00 89.25 88 ASN A N 1
ATOM 676 C CA . ASN A 1 88 ? -17.148 -0.230 -1.002 1.00 89.25 88 ASN A CA 1
ATOM 677 C C . ASN A 1 88 ? -15.743 0.158 -0.542 1.00 89.25 88 ASN A C 1
ATOM 679 O O . ASN A 1 88 ? -15.086 -0.657 0.101 1.00 89.25 88 ASN A O 1
ATOM 683 N N . PHE A 1 89 ? -15.290 1.383 -0.814 1.00 91.50 89 PHE A N 1
ATOM 684 C CA . PHE A 1 89 ? -14.041 1.908 -0.264 1.00 91.50 89 PHE A CA 1
ATOM 685 C C . PHE A 1 89 ? -14.039 1.836 1.268 1.00 91.50 89 PHE A C 1
ATOM 687 O O . PHE A 1 89 ? -13.153 1.206 1.846 1.00 91.50 89 PHE A O 1
ATOM 694 N N . VAL A 1 90 ? -15.060 2.396 1.926 1.00 92.06 90 VAL A N 1
ATOM 695 C CA . VAL A 1 90 ? -15.162 2.387 3.396 1.00 92.06 90 VAL A CA 1
ATOM 696 C C . VAL A 1 90 ? -15.237 0.959 3.934 1.00 92.06 90 VAL A C 1
ATOM 698 O O . VAL A 1 90 ? -14.489 0.610 4.846 1.00 92.06 90 VAL A O 1
ATOM 701 N N . LEU A 1 91 ? -16.077 0.102 3.347 1.00 90.44 91 LEU A N 1
ATOM 702 C CA . LEU A 1 91 ? -16.207 -1.293 3.781 1.00 90.44 91 LEU A CA 1
ATOM 703 C C . LEU A 1 91 ? -14.897 -2.072 3.626 1.00 90.44 91 LEU A C 1
ATOM 705 O O . LEU A 1 91 ? -14.545 -2.854 4.508 1.00 90.44 91 LEU A O 1
ATOM 709 N N . ARG A 1 92 ? -14.146 -1.840 2.542 1.00 90.62 92 ARG A N 1
ATOM 710 C CA . ARG A 1 92 ? -12.834 -2.467 2.319 1.00 90.62 92 ARG A CA 1
ATOM 711 C C . ARG A 1 92 ? -11.778 -1.956 3.295 1.00 90.62 92 ARG A C 1
ATOM 713 O O . ARG A 1 92 ? -10.888 -2.727 3.644 1.00 90.62 92 ARG A O 1
ATOM 720 N N . LEU A 1 93 ? -11.849 -0.698 3.735 1.00 92.56 93 LEU A N 1
ATOM 721 C CA . LEU A 1 93 ? -10.979 -0.202 4.804 1.00 92.56 93 LEU A CA 1
ATOM 722 C C . LEU A 1 93 ? -11.310 -0.880 6.132 1.00 92.56 93 LEU A C 1
ATOM 724 O O . LEU A 1 93 ? -10.407 -1.399 6.777 1.00 92.56 93 LEU A O 1
ATOM 728 N N . VAL A 1 94 ? -12.589 -0.927 6.513 1.00 92.56 94 VAL A N 1
ATOM 729 C CA . VAL A 1 94 ? -13.035 -1.575 7.757 1.00 92.56 94 VAL A CA 1
ATOM 730 C C . VAL A 1 94 ? -12.621 -3.049 7.789 1.00 92.56 94 VAL A C 1
ATOM 732 O O . VAL A 1 94 ? -12.081 -3.500 8.794 1.00 92.56 94 VAL A O 1
ATOM 735 N N . ASP A 1 95 ? -12.808 -3.778 6.685 1.00 90.94 95 ASP A N 1
ATOM 736 C CA . ASP A 1 95 ? -12.398 -5.185 6.560 1.00 90.94 95 ASP A CA 1
ATOM 737 C C . ASP A 1 95 ? -10.876 -5.380 6.676 1.00 90.94 95 ASP A C 1
ATOM 739 O O . ASP A 1 95 ? -10.413 -6.347 7.272 1.00 90.94 95 ASP A O 1
ATOM 743 N N . GLN A 1 96 ? -10.072 -4.460 6.135 1.00 94.06 96 GLN A N 1
ATOM 744 C CA . GLN A 1 96 ? -8.613 -4.521 6.288 1.00 94.06 96 GLN A CA 1
ATOM 745 C C . GLN A 1 96 ? -8.171 -4.192 7.715 1.00 94.06 96 GLN A C 1
ATOM 747 O O . GLN A 1 96 ? -7.320 -4.886 8.266 1.00 94.06 96 GLN A O 1
ATOM 752 N N . LEU A 1 97 ? -8.769 -3.166 8.325 1.00 94.25 97 LEU A N 1
ATOM 753 C CA . LEU A 1 97 ? -8.472 -2.757 9.696 1.00 94.25 97 LEU A CA 1
ATOM 754 C C . LEU A 1 97 ? -8.857 -3.837 10.710 1.00 94.25 97 LEU A C 1
ATOM 756 O O . LEU A 1 97 ? -8.138 -4.030 11.684 1.00 94.25 97 LEU A O 1
ATOM 760 N N . SER A 1 98 ? -9.945 -4.574 10.473 1.00 92.56 98 SER A N 1
ATOM 761 C CA . SER A 1 98 ? -10.363 -5.673 11.350 1.00 92.56 98 SER A CA 1
ATOM 762 C C . SER A 1 98 ? -9.421 -6.861 11.343 1.00 92.56 98 SER A C 1
ATOM 764 O O . SER A 1 98 ? -9.358 -7.579 12.327 1.00 92.56 98 SER A O 1
ATOM 766 N N . ARG A 1 99 ? -8.685 -7.059 10.250 1.00 90.06 99 ARG A N 1
ATOM 767 C CA . ARG A 1 99 ? -7.705 -8.142 10.102 1.00 90.06 99 ARG A CA 1
ATOM 768 C C . ARG A 1 99 ? -6.275 -7.681 10.388 1.00 90.06 99 ARG A C 1
ATOM 770 O O . ARG A 1 99 ? -5.335 -8.430 10.145 1.00 90.06 99 ARG A O 1
ATOM 777 N N . SER A 1 100 ? -6.091 -6.425 10.791 1.00 92.56 100 SER A N 1
ATOM 778 C CA . SER A 1 100 ? -4.774 -5.829 10.984 1.00 92.56 100 SER A CA 1
ATOM 779 C C . SER A 1 100 ? -4.283 -6.059 12.411 1.00 92.56 100 SER A C 1
ATOM 781 O O . SER A 1 100 ? -4.816 -5.473 13.349 1.00 92.56 100 SER A O 1
ATOM 783 N N . ASP A 1 101 ? -3.159 -6.761 12.555 1.00 90.75 101 ASP A N 1
ATOM 784 C CA . ASP A 1 101 ? -2.494 -6.991 13.850 1.00 90.75 101 ASP A CA 1
ATOM 785 C C . ASP A 1 101 ? -1.969 -5.704 14.516 1.00 90.75 101 ASP A C 1
ATOM 787 O O . ASP A 1 101 ? -1.594 -5.693 15.686 1.00 90.75 101 ASP A O 1
ATOM 791 N N . LEU A 1 102 ? -1.928 -4.593 13.774 1.00 93.06 102 LEU A N 1
ATOM 792 C CA . LEU A 1 102 ? -1.471 -3.294 14.274 1.00 93.06 102 LEU A CA 1
ATOM 793 C C . LEU A 1 102 ? -2.516 -2.558 15.128 1.00 93.06 102 LEU A C 1
ATOM 795 O O . LEU A 1 102 ? -2.168 -1.562 15.762 1.00 93.06 102 LEU A O 1
ATOM 799 N N . ILE A 1 103 ? -3.783 -2.992 15.123 1.00 93.19 103 ILE A N 1
ATOM 800 C CA . ILE A 1 103 ? -4.850 -2.378 15.926 1.00 93.19 103 ILE A CA 1
ATOM 801 C C . ILE A 1 103 ? -5.567 -3.465 16.720 1.00 93.19 103 ILE A C 1
ATOM 803 O O . ILE A 1 103 ? -6.415 -4.188 16.203 1.00 93.19 103 ILE A O 1
ATOM 807 N N . THR A 1 104 ? -5.270 -3.539 18.012 1.00 92.25 104 THR A N 1
ATOM 808 C CA . THR A 1 104 ? -5.903 -4.499 18.916 1.00 92.25 104 THR A CA 1
ATOM 809 C C . THR A 1 104 ? -7.351 -4.104 19.231 1.00 92.25 104 THR A C 1
ATOM 811 O O . THR A 1 104 ? -7.676 -2.930 19.432 1.00 92.25 104 THR A O 1
ATOM 814 N N . GLY A 1 105 ? -8.250 -5.093 19.247 1.00 90.12 105 GLY A N 1
ATOM 815 C CA . GLY A 1 105 ? -9.662 -4.920 19.614 1.00 90.12 105 GLY A CA 1
ATOM 816 C C . GLY A 1 105 ? -10.531 -4.174 18.591 1.00 90.12 105 GLY A C 1
ATOM 817 O O . GLY A 1 105 ? -11.679 -3.845 18.893 1.00 90.12 105 GLY A O 1
ATOM 818 N N . TYR A 1 106 ? -10.028 -3.871 17.384 1.00 92.12 106 TYR A N 1
ATOM 819 C CA . TYR A 1 106 ? -10.858 -3.250 16.340 1.00 92.12 106 TYR A CA 1
ATOM 820 C C . TYR A 1 106 ? -11.950 -4.205 15.844 1.00 92.12 106 TYR A C 1
ATOM 822 O O . TYR A 1 106 ? -13.091 -3.785 15.651 1.00 92.12 106 TYR A O 1
ATOM 830 N N . GLU A 1 107 ? -11.624 -5.490 15.688 1.00 89.88 107 GLU A N 1
ATOM 831 C CA . GLU A 1 107 ? -12.587 -6.523 15.298 1.00 89.88 107 GLU A CA 1
ATOM 832 C C . GLU A 1 107 ? -13.742 -6.657 16.306 1.00 89.88 107 GLU A C 1
ATOM 834 O O . GLU A 1 107 ? -14.912 -6.703 15.922 1.00 89.88 107 GLU A O 1
ATOM 839 N N . ASP A 1 108 ? -13.442 -6.631 17.602 1.00 91.00 108 ASP A N 1
ATOM 840 C CA . ASP A 1 108 ? -14.471 -6.705 18.643 1.00 91.00 108 ASP A CA 1
ATOM 841 C C . ASP A 1 108 ? -15.399 -5.488 18.588 1.00 91.00 108 ASP A C 1
ATOM 843 O O . ASP A 1 108 ? -16.625 -5.620 18.637 1.00 91.00 108 ASP A O 1
ATOM 847 N N . LYS A 1 109 ? -14.826 -4.293 18.384 1.00 89.75 109 LYS A N 1
ATOM 848 C CA . LYS A 1 109 ? -15.595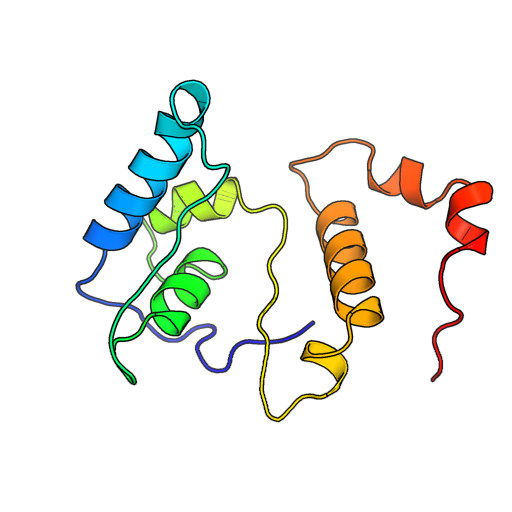 -3.049 18.250 1.00 89.75 109 LYS A CA 1
ATOM 849 C C . LYS A 1 109 ? -16.568 -3.104 17.080 1.00 89.75 109 LYS A C 1
ATOM 851 O O . LYS A 1 109 ? -17.732 -2.758 17.257 1.00 89.75 109 LYS A O 1
ATOM 856 N N . ILE A 1 110 ? -16.145 -3.561 15.902 1.00 89.88 110 ILE A N 1
ATOM 857 C CA . ILE A 1 110 ? -17.039 -3.627 14.729 1.00 89.88 110 ILE A CA 1
ATOM 858 C C . ILE A 1 110 ? -18.113 -4.718 14.841 1.00 89.88 110 ILE A C 1
ATOM 860 O O . ILE A 1 110 ? -19.084 -4.691 14.084 1.00 89.88 110 ILE A O 1
ATOM 864 N N . ASN A 1 111 ? -17.939 -5.681 15.748 1.00 87.75 111 ASN A N 1
ATOM 865 C CA . ASN A 1 111 ? -18.913 -6.735 16.019 1.00 87.75 111 ASN A CA 1
ATOM 866 C C . ASN A 1 111 ? -19.943 -6.341 17.090 1.00 87.75 111 ASN A C 1
ATOM 868 O O . ASN A 1 111 ? -20.876 -7.109 17.340 1.00 87.75 111 ASN A O 1
ATOM 872 N N . THR A 1 112 ? -19.833 -5.139 17.666 1.00 91.25 112 THR A N 1
ATOM 873 C CA . THR A 1 112 ? -20.871 -4.577 18.536 1.00 91.25 112 THR A CA 1
ATOM 874 C C . THR A 1 112 ? -22.234 -4.538 17.826 1.00 91.25 112 THR A C 1
ATOM 876 O O . THR A 1 112 ? -22.316 -4.304 16.614 1.00 91.25 112 THR A O 1
ATOM 879 N N . PRO A 1 113 ? -23.337 -4.776 18.557 1.00 86.12 113 PRO A N 1
ATOM 880 C CA . PRO A 1 113 ? -24.676 -4.869 17.973 1.00 86.12 113 PRO A CA 1
ATOM 881 C C . PRO A 1 113 ? -25.130 -3.569 17.294 1.00 86.12 113 PRO A C 1
ATOM 883 O O . PRO A 1 113 ? -25.915 -3.613 16.349 1.00 86.12 113 PRO A O 1
ATOM 886 N N . GLU A 1 114 ? -24.624 -2.422 17.740 1.00 87.62 114 GLU A N 1
ATOM 887 C CA . GLU A 1 114 ? -24.881 -1.105 17.150 1.00 87.62 114 GLU A CA 1
ATOM 888 C C . GLU A 1 114 ? -24.278 -0.991 15.745 1.00 87.62 114 GLU A C 1
ATOM 890 O O . GLU A 1 114 ? -24.977 -0.646 14.792 1.00 87.62 114 GLU A O 1
ATOM 895 N N . LEU A 1 115 ? -23.001 -1.359 15.589 1.00 84.31 115 LEU A N 1
ATOM 896 C CA . LEU A 1 115 ? -22.291 -1.272 14.311 1.00 84.31 115 LEU A CA 1
ATOM 897 C C . LEU A 1 115 ? -22.658 -2.402 13.346 1.00 84.31 115 LEU A C 1
ATOM 899 O O . LEU A 1 115 ? -22.638 -2.205 12.130 1.00 84.31 115 LEU A O 1
ATOM 903 N N . ARG A 1 116 ? -23.067 -3.569 13.855 1.00 80.12 116 ARG A N 1
ATOM 904 C CA . ARG A 1 116 ? -23.573 -4.664 13.014 1.00 80.12 116 ARG A CA 1
ATOM 905 C C . ARG A 1 116 ? -24.816 -4.277 12.219 1.00 80.12 116 ARG A C 1
ATOM 907 O O . ARG A 1 116 ? -24.923 -4.682 11.067 1.00 80.12 116 ARG A O 1
ATOM 914 N N . LYS A 1 117 ? -25.711 -3.465 12.792 1.00 81.56 117 LYS A N 1
ATOM 915 C CA . LYS A 1 117 ? -26.914 -2.963 12.100 1.00 81.56 117 LYS A CA 1
ATOM 916 C C . LYS A 1 117 ? -26.584 -2.023 10.940 1.00 81.56 117 LYS A C 1
ATOM 918 O O . LYS A 1 117 ? -27.375 -1.901 10.014 1.00 81.56 117 LYS A O 1
ATOM 923 N N . LEU A 1 118 ? -25.424 -1.365 10.995 1.00 79.69 118 LEU A N 1
ATOM 924 C CA . LEU A 1 118 ? -24.952 -0.441 9.964 1.00 79.69 118 LEU A CA 1
ATOM 925 C C . LEU A 1 118 ? -24.202 -1.148 8.830 1.00 79.69 118 LEU A C 1
ATOM 927 O O . LEU A 1 118 ? -23.912 -0.510 7.816 1.00 79.69 118 LEU A O 1
ATOM 931 N N . ARG A 1 119 ? -23.872 -2.444 8.964 1.00 73.75 119 ARG A N 1
ATOM 932 C CA . ARG A 1 119 ? -23.278 -3.192 7.851 1.00 73.75 119 ARG A CA 1
ATOM 933 C C . ARG A 1 119 ? -24.338 -3.363 6.761 1.00 73.75 119 ARG A C 1
ATOM 935 O O . ARG A 1 119 ? -25.377 -3.961 7.033 1.00 73.75 119 ARG A O 1
ATOM 942 N N . PRO A 1 120 ? -24.090 -2.878 5.535 1.00 70.12 120 PRO A N 1
ATOM 943 C CA . PRO A 1 120 ? -25.019 -3.103 4.444 1.00 70.12 120 PRO A CA 1
ATOM 944 C C . PRO A 1 120 ? -25.147 -4.608 4.206 1.00 70.12 120 PRO A C 1
ATOM 946 O O . PRO A 1 120 ? -24.136 -5.316 4.173 1.00 70.12 120 PRO A O 1
ATOM 949 N N . SER A 1 121 ? -26.383 -5.090 4.048 1.00 62.62 121 SER A N 1
ATOM 950 C CA . SER A 1 121 ? -26.648 -6.450 3.580 1.00 62.62 121 SER A CA 1
ATOM 951 C C . SER A 1 121 ? -25.833 -6.663 2.311 1.00 62.62 121 SER A C 1
ATOM 953 O O . SER A 1 121 ? -25.982 -5.888 1.360 1.00 62.62 121 SER A O 1
ATOM 955 N N . ARG A 1 122 ? -24.924 -7.648 2.321 1.00 53.84 122 ARG A N 1
ATOM 956 C CA . ARG A 1 122 ? -24.203 -8.058 1.113 1.00 53.84 122 ARG A CA 1
ATOM 957 C C . ARG A 1 122 ? -25.269 -8.323 0.055 1.00 53.84 122 ARG A C 1
ATOM 959 O O . ARG A 1 122 ? -26.088 -9.215 0.233 1.00 53.84 122 ARG A O 1
ATOM 966 N N . ARG A 1 123 ? -25.328 -7.469 -0.965 1.00 48.53 123 ARG A N 1
ATOM 967 C CA . ARG A 1 123 ? -26.064 -7.788 -2.181 1.00 48.53 123 ARG A CA 1
ATOM 968 C C . ARG A 1 123 ? -25.188 -8.809 -2.896 1.00 48.53 123 ARG A C 1
ATOM 970 O O . ARG A 1 123 ? -24.056 -8.463 -3.233 1.00 48.53 123 ARG A O 1
ATOM 977 N N . ASP A 1 124 ? -25.674 -10.045 -2.940 1.00 38.47 124 ASP A N 1
ATOM 978 C CA . ASP A 1 124 ? -25.131 -11.125 -3.767 1.00 38.47 124 ASP A CA 1
ATOM 979 C C . ASP A 1 124 ? -25.173 -10.745 -5.255 1.00 38.47 124 ASP A C 1
ATOM 981 O O . ASP A 1 124 ? -26.107 -9.999 -5.649 1.00 38.47 124 ASP A O 1
#

Secondary structure (DSSP, 8-state):
----TTTT----S-HHHHHHHHHHHHTGGG-SSSS------TTSSHHHHHHHHHS--SSSSHHHHHHTT--------TT-HHHH-HHHHHHHHHHHHHT-TTSTTHHHHHTSHHHHTTSPP---

pLDDT: mean 87.5, std 10.29, range [38.47, 96.5]